Protein AF-A0A0N1L0W7-F1 (afdb_monomer)

pLDDT: mean 79.3, std 17.15, range [45.62, 94.94]

Secondary structure (DSSP, 8-state):
---------------------PPPP---HHHHHHHHHHHHHTT----HHHHTT-HHHHHHHHHHHHHSS-HHHHHHHHHHHHHHHHHHS------

Mean predicted aligned error: 11.99 Å

Solvent-accessible surface area (backbone atoms only — not comparable to full-atom values): 6001 Å² total; per-residue (Å²): 140,83,86,84,83,84,84,73,90,69,80,77,78,76,70,79,78,75,75,74,79,64,72,70,51,89,65,64,63,69,58,52,55,50,43,42,53,48,36,44,75,76,71,39,88,67,61,65,77,53,41,34,57,34,65,68,58,30,51,51,54,38,51,56,34,53,71,44,90,47,65,69,40,25,57,45,30,52,56,50,47,56,50,45,53,60,61,71,48,74,74,79,79,85,125

Sequence (95 aa):
MPQPEARADRPAEAHPVTAVLAPVLALPIIEMARFRRLMNYEGWEVDLPRMCVDTAYAYQCLATAHTSSDERLRSTALRLFEAYDRNASPSPLLH

Nearest PDB structures (foldseek):
  5nr4-assembly2_B  TM=7.018E-01  e=1.072E+00  Homo sapiens
  2qna-assembly1_A  TM=5.398E-01  e=4.966E+00  Homo sapiens
  2fi1-assembly1_A  TM=4.820E-01  e=4.132E+00  Streptococcus pneumoniae TIGR4
  7wb4-assembly1_e  TM=2.496E-01  e=4.393E+00  Xenopus laevis

Radius of gyration: 22.83 Å; Cα contacts (8 Å, |Δi|>4): 65; chains: 1; bounding box: 74×40×41 Å

Structure (mmCIF, N/CA/C/O backbone):
data_AF-A0A0N1L0W7-F1
#
_entry.id   AF-A0A0N1L0W7-F1
#
loop_
_atom_site.group_PDB
_atom_site.id
_atom_site.type_symbol
_atom_site.label_atom_id
_atom_site.label_alt_id
_atom_site.label_comp_id
_atom_site.label_asym_id
_atom_site.label_entity_id
_atom_site.label_seq_id
_atom_site.pdbx_PDB_ins_code
_atom_site.Cartn_x
_atom_site.Cartn_y
_atom_site.Cartn_z
_atom_site.occupancy
_atom_site.B_iso_or_equiv
_atom_site.auth_seq_id
_atom_site.auth_comp_id
_atom_site.auth_asym_id
_atom_site.auth_atom_id
_atom_site.pdbx_PDB_model_num
ATOM 1 N N . MET A 1 1 ? 64.387 -28.959 11.458 1.00 52.84 1 MET A N 1
ATOM 2 C CA . MET A 1 1 ? 63.567 -28.609 10.280 1.00 52.84 1 MET A CA 1
ATOM 3 C C . MET A 1 1 ? 62.847 -29.862 9.811 1.00 52.84 1 MET A C 1
ATOM 5 O O . MET A 1 1 ? 63.524 -30.797 9.405 1.00 52.84 1 MET A O 1
ATOM 9 N N . PRO A 1 2 ? 61.517 -29.913 9.957 1.00 48.94 2 PRO A N 1
ATOM 10 C CA . PRO A 1 2 ? 60.684 -30.470 8.894 1.00 48.94 2 PRO A CA 1
ATOM 11 C C . PRO A 1 2 ? 59.500 -29.542 8.570 1.00 48.94 2 PRO A C 1
ATOM 13 O O . PRO A 1 2 ? 58.841 -29.019 9.468 1.00 48.94 2 PRO A O 1
ATOM 16 N N . GLN A 1 3 ? 59.248 -29.334 7.278 1.00 58.72 3 GLN A N 1
ATOM 17 C CA . GLN A 1 3 ? 57.969 -28.836 6.768 1.00 58.72 3 GLN A CA 1
ATOM 18 C C . GLN A 1 3 ? 56.975 -30.004 6.701 1.00 58.72 3 GLN A C 1
ATOM 20 O O . GLN A 1 3 ? 57.384 -31.119 6.375 1.00 58.72 3 GLN A O 1
ATOM 25 N N . PRO A 1 4 ? 55.678 -29.749 6.919 1.00 55.72 4 PRO A N 1
ATOM 26 C CA . PRO A 1 4 ? 54.634 -30.480 6.232 1.00 55.72 4 PRO A CA 1
ATOM 27 C C . PRO A 1 4 ? 53.826 -29.528 5.349 1.00 55.72 4 PRO A C 1
ATOM 29 O O . PRO A 1 4 ? 53.401 -28.442 5.745 1.00 55.72 4 PRO A O 1
ATOM 32 N N . GLU A 1 5 ? 53.683 -29.980 4.118 1.00 57.25 5 GLU A N 1
ATOM 33 C CA . GLU A 1 5 ? 53.014 -29.359 2.995 1.00 57.25 5 GLU A CA 1
ATOM 34 C C . GLU A 1 5 ? 51.483 -29.395 3.141 1.00 57.25 5 GLU A C 1
ATOM 36 O O . GLU A 1 5 ? 50.924 -30.055 4.014 1.00 57.25 5 GLU A O 1
ATOM 41 N N . ALA A 1 6 ? 50.825 -28.732 2.189 1.00 55.28 6 ALA A N 1
ATOM 42 C CA . ALA A 1 6 ? 49.419 -28.892 1.832 1.00 55.28 6 ALA A CA 1
ATOM 43 C C . ALA A 1 6 ? 48.389 -28.318 2.817 1.00 55.28 6 ALA A C 1
ATOM 45 O O . ALA A 1 6 ? 47.703 -29.027 3.553 1.00 55.28 6 ALA A O 1
ATOM 46 N N . ARG A 1 7 ? 48.137 -27.011 2.685 1.00 45.91 7 ARG A N 1
ATOM 47 C CA . ARG A 1 7 ? 46.803 -26.477 2.963 1.00 45.91 7 ARG A CA 1
ATOM 48 C C . ARG A 1 7 ? 46.187 -25.973 1.667 1.00 45.91 7 ARG A C 1
ATOM 50 O O . ARG A 1 7 ? 46.423 -24.849 1.250 1.00 45.91 7 ARG A O 1
ATOM 57 N N . ALA A 1 8 ? 45.476 -26.914 1.052 1.00 53.62 8 ALA A N 1
ATOM 58 C CA . ALA A 1 8 ? 44.478 -26.786 0.004 1.00 53.62 8 ALA A CA 1
ATOM 59 C C . ALA A 1 8 ? 44.151 -25.349 -0.423 1.00 53.62 8 ALA A C 1
ATOM 61 O O . ALA A 1 8 ? 43.477 -24.599 0.287 1.00 53.62 8 ALA A O 1
ATOM 62 N N . ASP A 1 9 ? 44.597 -25.051 -1.637 1.00 49.91 9 ASP A N 1
ATOM 63 C CA . ASP A 1 9 ? 43.820 -24.397 -2.682 1.00 49.91 9 ASP A CA 1
ATOM 64 C C . ASP A 1 9 ? 42.305 -24.552 -2.432 1.00 49.91 9 ASP A C 1
ATOM 66 O O . ASP A 1 9 ? 41.717 -25.621 -2.604 1.00 49.91 9 ASP A O 1
ATOM 70 N N . ARG A 1 10 ? 41.674 -23.494 -1.923 1.00 58.53 10 ARG A N 1
ATOM 71 C CA . ARG A 1 10 ? 40.233 -23.299 -2.049 1.00 58.53 10 ARG A CA 1
ATOM 72 C C . ARG A 1 10 ? 40.073 -22.074 -2.933 1.00 58.53 10 ARG A C 1
ATOM 74 O O . ARG A 1 10 ? 40.232 -20.965 -2.417 1.00 58.53 10 ARG A O 1
ATOM 81 N N . PRO A 1 11 ? 39.779 -22.226 -4.233 1.00 50.00 11 PRO A N 1
ATOM 82 C CA . PRO A 1 11 ? 39.241 -21.107 -4.969 1.00 50.00 11 PRO A CA 1
ATOM 83 C C . PRO A 1 11 ? 37.926 -20.766 -4.275 1.00 50.00 11 PRO A C 1
ATOM 85 O O . PRO A 1 11 ? 37.043 -21.610 -4.126 1.00 50.00 11 PRO A O 1
ATOM 88 N N . ALA A 1 12 ? 37.845 -19.545 -3.751 1.00 53.38 12 ALA A N 1
ATOM 89 C CA . ALA A 1 12 ? 36.578 -18.956 -3.379 1.00 53.38 12 ALA A CA 1
ATOM 90 C C . ALA A 1 12 ? 35.710 -19.027 -4.636 1.00 53.38 12 ALA A C 1
ATOM 92 O O . ALA A 1 12 ? 35.963 -18.300 -5.598 1.00 53.38 12 ALA A O 1
ATOM 93 N N . GLU A 1 13 ? 34.765 -19.968 -4.667 1.00 45.62 13 GLU A N 1
ATOM 94 C CA . GLU A 1 13 ? 33.717 -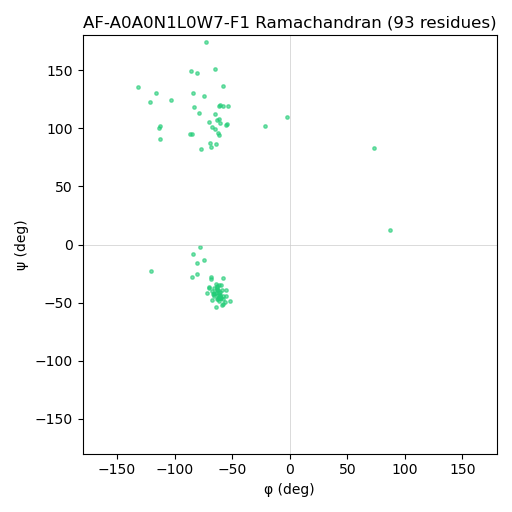19.986 -5.671 1.00 45.62 13 GLU A CA 1
ATOM 95 C C . GLU A 1 13 ? 33.048 -18.613 -5.579 1.00 45.62 13 GLU A C 1
ATOM 97 O O . GLU A 1 13 ? 32.328 -18.287 -4.637 1.00 45.62 13 GLU A O 1
ATOM 102 N N . ALA A 1 14 ? 33.378 -17.744 -6.528 1.00 54.56 14 ALA A N 1
ATOM 103 C CA . ALA A 1 14 ? 32.625 -16.544 -6.793 1.00 54.56 14 ALA A CA 1
ATOM 104 C C . ALA A 1 14 ? 31.310 -17.037 -7.387 1.00 54.56 14 ALA A C 1
ATOM 106 O O . ALA A 1 14 ? 31.203 -17.240 -8.596 1.00 54.56 14 ALA A O 1
ATOM 107 N N . HIS A 1 15 ? 30.340 -17.329 -6.521 1.00 54.56 15 HIS A N 1
ATOM 108 C CA . HIS A 1 15 ? 28.999 -17.671 -6.963 1.00 54.56 15 HIS A CA 1
ATOM 109 C C . HIS A 1 15 ? 28.547 -16.463 -7.787 1.00 54.56 15 HIS A C 1
ATOM 111 O O . HIS A 1 15 ? 28.528 -15.352 -7.240 1.00 54.56 15 HIS A O 1
ATOM 117 N N . PRO A 1 16 ? 28.231 -16.609 -9.085 1.00 54.75 16 PRO A N 1
ATOM 118 C CA . PRO A 1 16 ? 27.568 -15.534 -9.784 1.00 54.75 16 PRO A CA 1
ATOM 119 C C . PRO A 1 16 ? 26.248 -15.349 -9.045 1.00 54.75 16 PRO A C 1
ATOM 121 O O . PRO A 1 16 ? 25.372 -16.212 -9.084 1.00 54.75 16 PRO A O 1
ATOM 124 N N . VAL A 1 17 ? 26.134 -14.256 -8.294 1.00 57.47 17 VAL A N 1
ATOM 125 C CA . VAL A 1 17 ? 24.861 -13.829 -7.729 1.00 57.47 17 VAL A CA 1
ATOM 126 C C . VAL A 1 17 ? 24.056 -13.398 -8.944 1.00 57.47 17 VAL A C 1
ATOM 128 O O . VAL A 1 17 ? 24.107 -12.245 -9.365 1.00 57.47 17 VAL A O 1
ATOM 131 N N . THR A 1 18 ? 23.419 -14.359 -9.614 1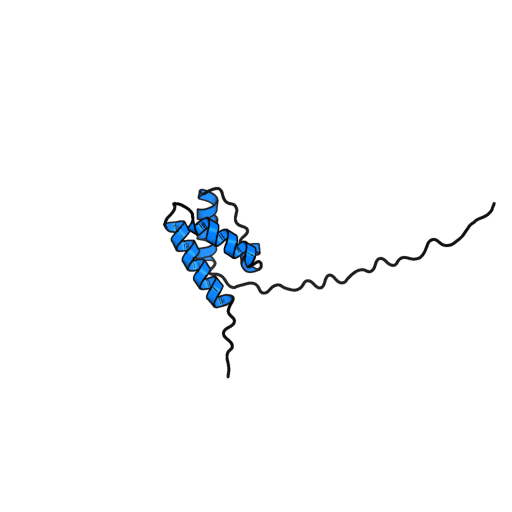.00 54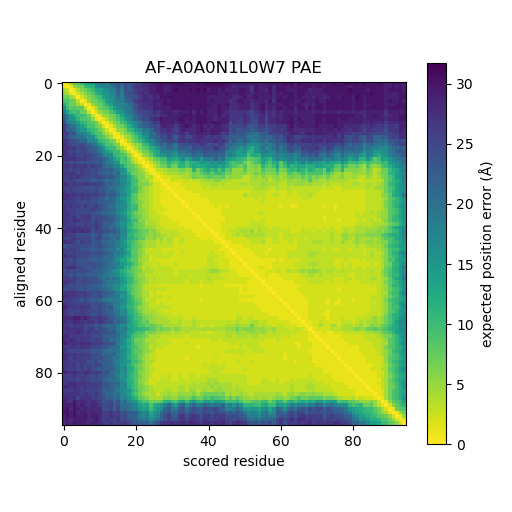.00 18 THR A N 1
ATOM 132 C CA . THR A 1 18 ? 22.446 -14.086 -10.659 1.00 54.00 18 THR A CA 1
ATOM 133 C C . THR A 1 18 ? 21.343 -13.322 -9.954 1.00 54.00 18 THR A C 1
ATOM 135 O O . THR A 1 18 ? 20.498 -13.909 -9.283 1.00 54.00 18 THR A O 1
ATOM 138 N N . ALA A 1 19 ? 21.426 -11.994 -10.008 1.00 57.62 19 ALA A N 1
ATOM 139 C CA . ALA A 1 19 ? 20.398 -11.113 -9.504 1.00 57.62 19 ALA A CA 1
ATOM 140 C C . ALA A 1 19 ? 19.149 -11.410 -10.331 1.00 57.62 19 ALA A C 1
ATOM 142 O O . ALA A 1 19 ? 19.003 -10.945 -11.461 1.00 57.62 19 ALA A O 1
ATOM 143 N N . VAL A 1 20 ? 18.289 -12.274 -9.795 1.00 56.72 20 VAL A N 1
ATOM 144 C CA . VAL A 1 20 ? 16.966 -12.510 -10.351 1.00 56.72 20 VAL A CA 1
ATOM 145 C C . VAL A 1 20 ? 16.242 -11.178 -10.221 1.00 56.72 20 VAL A C 1
ATOM 147 O O . VAL A 1 20 ? 15.933 -10.737 -9.115 1.00 56.72 20 VAL A O 1
ATOM 150 N N . LEU A 1 21 ? 16.050 -10.498 -11.350 1.00 57.00 21 LEU A N 1
ATOM 151 C CA . LEU A 1 21 ? 15.250 -9.284 -11.418 1.00 57.00 21 LEU A CA 1
ATOM 152 C C . LEU A 1 21 ? 13.814 -9.687 -11.084 1.00 57.00 21 LEU A C 1
ATOM 154 O O . LEU A 1 21 ? 13.111 -10.254 -11.921 1.00 57.00 21 LEU A O 1
ATOM 158 N N . ALA A 1 22 ? 13.408 -9.459 -9.835 1.00 59.44 22 ALA A N 1
ATOM 159 C CA . ALA A 1 22 ? 12.028 -9.655 -9.426 1.00 59.44 22 ALA A CA 1
ATOM 160 C C . ALA A 1 22 ? 11.128 -8.763 -10.300 1.00 59.44 22 ALA A C 1
ATOM 162 O O . ALA A 1 22 ? 11.481 -7.603 -10.547 1.00 59.44 22 ALA A O 1
ATOM 163 N N . PRO A 1 23 ? 9.990 -9.276 -10.791 1.00 64.19 23 PRO A N 1
ATOM 164 C CA . PRO A 1 23 ? 9.058 -8.466 -11.555 1.00 64.19 23 PRO A CA 1
ATOM 165 C C . PRO A 1 23 ? 8.572 -7.306 -10.681 1.00 64.19 23 PRO A C 1
ATOM 167 O O . PRO A 1 23 ? 8.000 -7.513 -9.613 1.00 64.19 23 PRO A O 1
ATOM 170 N N . VAL A 1 24 ? 8.833 -6.078 -11.130 1.00 72.88 24 VAL A N 1
ATOM 171 C CA . VAL A 1 24 ? 8.367 -4.861 -10.458 1.00 72.88 24 VAL A CA 1
ATOM 172 C C . VAL A 1 24 ? 6.934 -4.601 -10.903 1.00 72.88 24 VAL A C 1
ATOM 174 O O . VAL A 1 24 ? 6.679 -4.375 -12.088 1.00 72.88 24 VAL A O 1
ATOM 177 N N . LEU A 1 25 ? 5.993 -4.605 -9.962 1.00 79.19 25 LEU A N 1
ATOM 178 C CA . LEU A 1 25 ? 4.601 -4.283 -10.256 1.00 79.19 25 LEU A CA 1
ATOM 179 C C . LEU A 1 25 ? 4.432 -2.777 -10.477 1.00 79.19 25 LEU A C 1
ATOM 181 O O . LEU A 1 25 ? 4.820 -1.952 -9.648 1.00 79.19 25 LEU A O 1
ATOM 185 N N . ALA A 1 26 ? 3.822 -2.418 -11.606 1.00 77.44 26 ALA A N 1
ATOM 186 C CA . ALA A 1 26 ? 3.587 -1.032 -11.993 1.00 77.44 26 ALA A CA 1
ATOM 187 C C . ALA A 1 26 ? 2.404 -0.426 -11.218 1.00 77.44 26 ALA A C 1
ATOM 189 O O . ALA A 1 26 ? 1.274 -0.378 -11.702 1.00 77.44 26 ALA A O 1
ATOM 190 N N . LEU A 1 27 ? 2.650 0.037 -9.995 1.00 82.50 27 LEU A N 1
ATOM 191 C CA . LEU A 1 27 ? 1.632 0.676 -9.162 1.00 82.50 27 LEU A CA 1
ATOM 192 C C . LEU A 1 27 ? 1.501 2.187 -9.448 1.00 82.50 27 LEU A C 1
ATOM 194 O O . LEU A 1 27 ? 2.481 2.850 -9.798 1.00 82.50 27 LEU A O 1
ATOM 198 N N . PRO A 1 28 ? 0.298 2.772 -9.286 1.00 85.75 28 PRO A N 1
ATOM 199 C CA . PRO A 1 28 ? 0.075 4.198 -9.509 1.00 85.75 28 PRO A CA 1
ATOM 200 C C . PRO A 1 28 ? 0.852 5.060 -8.499 1.00 85.75 28 PRO A C 1
ATOM 202 O O . PRO A 1 28 ? 0.522 5.119 -7.314 1.00 85.75 28 PRO A O 1
ATOM 205 N N . ILE A 1 29 ? 1.850 5.799 -8.997 1.00 87.12 29 ILE A N 1
ATOM 206 C CA . ILE A 1 29 ? 2.811 6.584 -8.196 1.00 87.12 29 ILE A CA 1
ATOM 20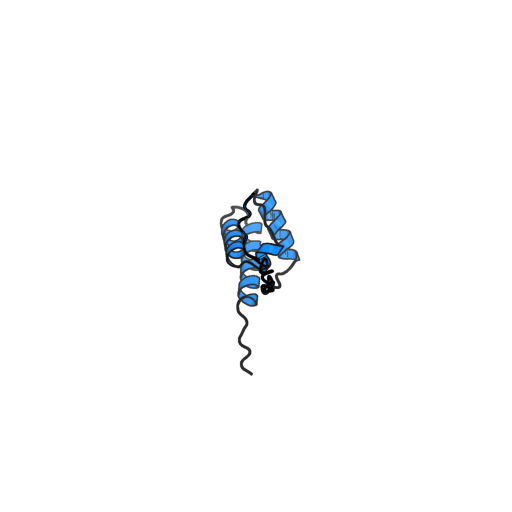7 C C . ILE A 1 29 ? 2.121 7.581 -7.251 1.00 87.12 29 ILE A C 1
ATOM 209 O O . ILE A 1 29 ? 2.546 7.752 -6.109 1.00 87.12 29 ILE A O 1
ATOM 213 N N . ILE A 1 30 ? 1.043 8.233 -7.700 1.00 89.44 30 ILE A N 1
ATOM 214 C CA . ILE A 1 30 ? 0.318 9.223 -6.888 1.00 89.44 30 ILE A CA 1
ATOM 215 C C . ILE A 1 30 ? -0.352 8.572 -5.671 1.00 89.44 30 ILE A C 1
ATOM 217 O O . ILE A 1 30 ? -0.263 9.106 -4.563 1.00 89.44 30 ILE A O 1
ATOM 221 N N . GLU A 1 31 ? -0.980 7.409 -5.852 1.00 89.62 31 GLU A N 1
ATOM 222 C CA . GLU A 1 31 ? -1.614 6.674 -4.752 1.00 89.62 31 GLU A CA 1
ATOM 223 C C . GLU A 1 31 ? -0.551 6.084 -3.815 1.00 89.62 31 GLU A C 1
ATOM 225 O O . GLU A 1 31 ? -0.708 6.165 -2.601 1.00 89.62 31 GLU A O 1
ATOM 230 N N . MET A 1 32 ? 0.589 5.615 -4.340 1.00 92.31 32 MET A N 1
ATOM 231 C CA . MET A 1 32 ? 1.726 5.175 -3.517 1.00 92.31 32 MET A CA 1
ATOM 232 C C . MET A 1 32 ? 2.300 6.301 -2.646 1.00 92.31 32 MET A C 1
ATOM 234 O O . MET A 1 32 ? 2.546 6.112 -1.454 1.00 92.31 32 MET A O 1
ATOM 238 N N . ALA A 1 33 ? 2.501 7.493 -3.215 1.00 92.31 33 ALA A N 1
ATOM 239 C CA . ALA A 1 33 ? 3.008 8.645 -2.474 1.00 92.31 33 ALA A CA 1
ATOM 240 C C . ALA A 1 33 ? 2.023 9.088 -1.379 1.00 92.31 33 ALA A C 1
ATOM 242 O O . ALA A 1 33 ? 2.431 9.380 -0.250 1.00 92.31 33 ALA A O 1
ATOM 243 N N . ARG A 1 34 ? 0.719 9.095 -1.692 1.00 93.12 34 ARG A N 1
ATOM 244 C CA . ARG A 1 34 ? -0.346 9.375 -0.721 1.00 93.12 34 ARG A CA 1
ATOM 245 C C . ARG A 1 34 ? -0.372 8.328 0.391 1.00 93.12 34 ARG A C 1
ATOM 247 O O . AR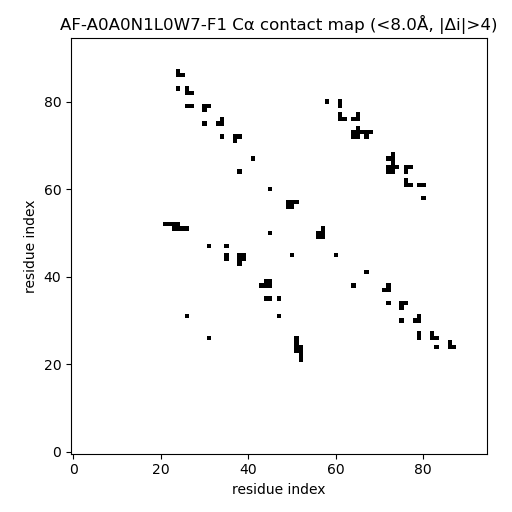G A 1 34 ? -0.415 8.705 1.559 1.00 93.12 34 ARG A O 1
ATOM 254 N N . PHE A 1 35 ? -0.302 7.050 0.037 1.00 94.00 35 PHE A N 1
ATOM 255 C CA . PHE A 1 35 ? -0.287 5.937 0.979 1.00 94.00 35 PHE A CA 1
ATOM 256 C C . PHE A 1 35 ? 0.879 6.038 1.955 1.00 94.00 35 PHE A C 1
ATOM 258 O O . PHE A 1 35 ? 0.658 6.041 3.163 1.00 94.00 35 PHE A O 1
ATOM 265 N N . ARG A 1 36 ? 2.107 6.232 1.448 1.00 94.81 36 ARG A N 1
ATOM 266 C CA . ARG A 1 36 ? 3.292 6.409 2.299 1.00 94.81 36 ARG A CA 1
ATOM 267 C C . ARG A 1 36 ? 3.095 7.554 3.281 1.00 94.81 36 ARG A C 1
ATOM 269 O O . ARG A 1 36 ? 3.414 7.411 4.455 1.00 94.81 36 ARG A O 1
ATOM 276 N N . ARG A 1 37 ? 2.565 8.686 2.813 1.00 94.94 37 ARG A N 1
ATOM 277 C CA . ARG A 1 37 ? 2.328 9.855 3.663 1.00 94.94 37 ARG A CA 1
ATOM 278 C C . ARG A 1 37 ? 1.318 9.559 4.776 1.00 94.94 37 ARG A C 1
ATOM 280 O O . ARG A 1 37 ? 1.573 9.928 5.913 1.00 94.94 37 ARG A O 1
ATOM 287 N N . LEU A 1 38 ? 0.202 8.909 4.454 1.00 94.12 38 LEU A N 1
ATOM 288 C CA . LEU A 1 38 ? -0.838 8.556 5.426 1.00 94.12 38 LEU A CA 1
ATOM 289 C C . LEU A 1 38 ? -0.348 7.513 6.440 1.00 94.12 38 LEU A C 1
ATOM 291 O O . LEU A 1 38 ? -0.548 7.692 7.633 1.00 94.12 38 LEU A O 1
ATOM 295 N N . MET A 1 39 ? 0.383 6.495 5.988 1.00 94.81 39 MET A N 1
ATOM 296 C CA . MET A 1 39 ? 1.017 5.514 6.876 1.00 94.81 39 MET A CA 1
ATOM 297 C C . MET A 1 39 ? 2.024 6.170 7.826 1.00 94.81 39 MET A C 1
ATOM 299 O O . MET A 1 39 ? 2.014 5.878 9.016 1.00 94.81 39 MET A O 1
ATOM 303 N N . ASN A 1 40 ? 2.825 7.123 7.336 1.00 94.81 40 ASN A N 1
ATOM 304 C CA . ASN A 1 40 ? 3.744 7.883 8.188 1.00 94.81 40 ASN A CA 1
ATOM 305 C C . ASN A 1 40 ? 3.005 8.721 9.242 1.00 94.81 40 ASN A C 1
ATOM 307 O O . ASN A 1 40 ? 3.496 8.842 10.360 1.00 94.81 40 ASN A O 1
ATOM 311 N N . TYR A 1 41 ? 1.833 9.284 8.919 1.00 93.00 41 TYR A N 1
ATOM 312 C CA . TYR A 1 41 ? 1.010 9.989 9.911 1.00 93.00 41 TYR A CA 1
ATOM 313 C C . TYR A 1 41 ? 0.498 9.058 11.017 1.00 93.00 41 TYR A C 1
ATOM 315 O O . TYR A 1 41 ? 0.432 9.478 12.167 1.00 93.00 41 TYR A O 1
ATOM 323 N N . GLU A 1 42 ? 0.209 7.800 10.688 1.00 90.69 42 GLU A N 1
ATOM 324 C CA . GLU A 1 42 ? -0.147 6.747 11.651 1.00 90.69 42 GLU A CA 1
ATOM 325 C C . GLU A 1 42 ? 1.078 6.161 12.387 1.00 90.69 42 GLU A C 1
ATOM 327 O O . GLU A 1 42 ? 0.927 5.293 13.243 1.00 90.69 42 GLU A O 1
ATOM 332 N N . GLY A 1 43 ? 2.296 6.618 12.067 1.00 93.69 43 GLY A N 1
ATOM 333 C CA . GLY A 1 43 ? 3.544 6.159 12.686 1.00 93.69 43 GLY A CA 1
ATOM 334 C C . GLY A 1 43 ? 4.178 4.926 12.034 1.00 93.69 43 GLY A C 1
ATOM 335 O O . GLY A 1 43 ? 5.101 4.346 12.602 1.00 93.69 43 GLY A O 1
ATOM 336 N N . TRP A 1 44 ? 3.718 4.527 10.847 1.00 92.88 44 TRP A N 1
ATOM 337 C CA . TRP A 1 44 ? 4.247 3.386 10.100 1.00 92.88 44 TRP A CA 1
ATOM 338 C C . TRP A 1 44 ? 5.145 3.834 8.947 1.00 92.88 44 TRP A C 1
ATOM 340 O O . TRP A 1 44 ? 4.727 4.567 8.045 1.00 92.88 44 TRP A O 1
ATOM 350 N N . GLU A 1 45 ? 6.377 3.333 8.930 1.00 92.94 45 GLU A N 1
ATOM 351 C CA . GLU A 1 45 ? 7.286 3.526 7.804 1.00 92.94 45 GLU A CA 1
ATOM 352 C C . GLU A 1 45 ? 7.020 2.477 6.713 1.00 92.94 45 GLU A C 1
ATOM 354 O O . GLU A 1 45 ? 6.928 1.279 6.989 1.00 92.94 45 GLU A O 1
ATOM 359 N N . VAL A 1 46 ? 6.885 2.930 5.462 1.00 93.06 46 VAL A N 1
ATOM 360 C CA . VAL A 1 46 ? 6.618 2.064 4.304 1.00 93.06 46 VAL A CA 1
ATOM 361 C C . VAL A 1 46 ? 7.720 2.220 3.267 1.00 93.06 46 VAL A C 1
ATOM 363 O O . VAL A 1 46 ? 7.936 3.312 2.728 1.00 93.06 46 VAL A O 1
ATOM 366 N N . ASP A 1 47 ? 8.348 1.097 2.934 1.00 93.81 47 ASP A N 1
ATOM 367 C CA . ASP A 1 47 ? 9.317 0.968 1.853 1.00 93.81 47 ASP A CA 1
ATOM 368 C C . ASP A 1 47 ? 8.582 0.728 0.525 1.00 93.81 47 ASP A C 1
ATOM 370 O O . ASP A 1 47 ? 8.197 -0.389 0.177 1.00 93.81 47 ASP A O 1
ATOM 374 N N . LEU A 1 48 ? 8.348 1.816 -0.214 1.00 90.44 48 LEU A N 1
ATOM 375 C CA . LEU A 1 48 ? 7.659 1.775 -1.505 1.00 90.44 48 LEU A CA 1
ATOM 376 C C . LEU A 1 48 ? 8.375 0.894 -2.549 1.00 90.44 48 LEU A C 1
ATOM 378 O O . LEU A 1 48 ? 7.682 0.098 -3.183 1.00 90.44 48 LEU A O 1
ATOM 382 N N . PRO A 1 49 ? 9.710 0.988 -2.741 1.00 89.88 49 PRO A N 1
ATOM 383 C CA . PRO A 1 49 ? 10.445 0.050 -3.588 1.00 89.88 49 PRO A CA 1
ATOM 384 C C . PRO A 1 49 ? 10.190 -1.417 -3.241 1.00 89.88 49 PRO A C 1
ATOM 386 O O . PRO A 1 49 ? 9.874 -2.204 -4.135 1.00 89.88 49 PRO A O 1
ATOM 389 N N . ARG A 1 50 ? 10.271 -1.784 -1.954 1.00 89.62 50 ARG A N 1
ATOM 390 C CA . ARG A 1 50 ? 10.026 -3.163 -1.510 1.00 89.62 50 ARG A CA 1
ATOM 391 C C . ARG A 1 50 ? 8.591 -3.604 -1.789 1.00 89.62 50 ARG A C 1
ATOM 393 O O . ARG A 1 50 ? 8.376 -4.724 -2.240 1.00 89.62 50 ARG A O 1
ATOM 400 N N . MET A 1 51 ? 7.622 -2.712 -1.597 1.00 90.00 51 MET A N 1
ATOM 401 C CA . MET A 1 51 ? 6.204 -2.976 -1.864 1.00 90.00 51 MET A CA 1
ATOM 402 C C . MET A 1 51 ? 5.924 -3.378 -3.322 1.00 90.00 51 MET A C 1
ATOM 404 O O . MET A 1 51 ? 4.983 -4.121 -3.585 1.00 90.00 51 MET A O 1
ATOM 408 N N . CYS A 1 52 ? 6.739 -2.920 -4.276 1.00 88.25 52 CYS A N 1
ATOM 409 C CA . CYS A 1 52 ? 6.566 -3.259 -5.690 1.00 88.25 52 CYS A CA 1
ATOM 410 C C . CYS A 1 52 ? 7.118 -4.638 -6.084 1.00 88.25 52 CYS A C 1
ATOM 412 O O . CYS A 1 52 ? 6.782 -5.112 -7.168 1.00 88.25 52 CYS A O 1
ATOM 414 N N . VAL A 1 53 ? 7.969 -5.255 -5.258 1.00 87.44 53 VAL A N 1
ATOM 415 C CA . VAL A 1 53 ? 8.668 -6.518 -5.581 1.00 87.44 53 VAL A CA 1
ATOM 416 C C . VAL A 1 53 ? 8.362 -7.655 -4.604 1.00 87.44 53 VAL A C 1
ATOM 418 O O . VAL A 1 53 ? 8.510 -8.821 -4.956 1.00 87.44 53 VAL A O 1
ATOM 421 N N . ASP A 1 54 ? 7.932 -7.330 -3.384 1.00 89.00 54 ASP A N 1
ATOM 422 C CA . ASP A 1 54 ? 7.626 -8.275 -2.311 1.00 89.00 54 ASP A CA 1
ATOM 423 C C . ASP A 1 54 ? 6.115 -8.256 -2.036 1.00 89.00 54 ASP A C 1
ATOM 425 O O . ASP A 1 54 ? 5.581 -7.344 -1.399 1.00 89.00 54 ASP A O 1
ATOM 429 N N . THR A 1 55 ? 5.421 -9.274 -2.548 1.00 88.31 55 THR A N 1
ATOM 430 C CA . THR A 1 55 ? 3.966 -9.445 -2.408 1.00 88.31 55 THR A CA 1
ATOM 431 C C . THR A 1 55 ? 3.535 -9.615 -0.961 1.00 88.31 55 THR A C 1
ATOM 433 O O . THR A 1 55 ? 2.524 -9.043 -0.554 1.00 88.31 55 THR A O 1
ATOM 436 N N . ALA A 1 56 ? 4.307 -10.344 -0.155 1.00 90.38 56 ALA A N 1
ATOM 437 C CA . ALA A 1 56 ? 3.998 -10.539 1.254 1.00 90.38 56 ALA A CA 1
ATOM 438 C C . ALA A 1 56 ? 4.100 -9.216 2.024 1.00 90.38 56 ALA A C 1
ATOM 440 O O . ALA A 1 56 ? 3.191 -8.873 2.783 1.00 90.38 56 ALA A O 1
ATOM 441 N N . TYR A 1 57 ? 5.159 -8.440 1.773 1.00 91.75 57 TYR A N 1
ATOM 442 C CA . TYR A 1 57 ? 5.318 -7.108 2.353 1.00 91.75 57 TYR A CA 1
ATOM 443 C C . TYR A 1 57 ? 4.196 -6.159 1.911 1.00 91.75 57 TYR A C 1
ATOM 445 O O . TYR A 1 57 ? 3.614 -5.466 2.746 1.00 91.75 57 TYR A O 1
ATOM 453 N N . ALA A 1 58 ? 3.832 -6.171 0.625 1.00 92.00 58 ALA A N 1
ATOM 454 C CA . ALA A 1 58 ? 2.734 -5.360 0.108 1.00 92.00 58 ALA A CA 1
ATOM 455 C C . ALA A 1 58 ? 1.405 -5.675 0.805 1.00 92.00 58 ALA A C 1
ATOM 457 O O . ALA A 1 58 ? 0.766 -4.767 1.339 1.00 92.00 58 ALA A O 1
ATOM 458 N N . TYR A 1 59 ? 1.009 -6.949 0.874 1.00 92.31 59 TYR A N 1
ATOM 459 C CA . TYR A 1 59 ? -0.233 -7.339 1.541 1.00 92.31 59 TYR A CA 1
ATOM 460 C C . TYR A 1 59 ? -0.225 -7.026 3.035 1.00 92.31 59 TYR A C 1
ATOM 462 O O . TYR A 1 59 ? -1.246 -6.582 3.556 1.00 92.31 59 TYR A O 1
ATOM 470 N N . GLN A 1 60 ? 0.914 -7.178 3.716 1.00 94.25 60 GLN A N 1
ATOM 471 C CA . GLN A 1 60 ? 1.039 -6.784 5.117 1.00 94.25 60 GLN A CA 1
ATOM 472 C C . GLN A 1 60 ? 0.794 -5.279 5.297 1.00 94.25 60 GLN A C 1
ATOM 474 O O . GLN A 1 60 ? -0.019 -4.892 6.134 1.00 94.25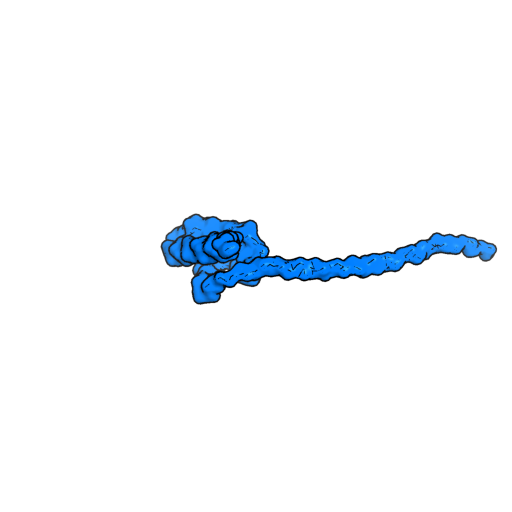 60 GLN A O 1
ATOM 479 N N . CYS A 1 61 ? 1.438 -4.426 4.493 1.00 94.25 61 CYS A N 1
ATOM 480 C CA . CYS A 1 61 ? 1.226 -2.979 4.551 1.00 94.25 61 CYS A CA 1
ATOM 481 C C . CYS A 1 61 ? -0.230 -2.593 4.256 1.00 94.25 61 CYS A C 1
ATOM 483 O O . CYS A 1 61 ? -0.796 -1.752 4.956 1.00 94.25 61 CYS A O 1
ATOM 485 N N . LEU A 1 62 ? -0.843 -3.209 3.241 1.00 93.75 62 LEU A N 1
ATOM 486 C CA . LEU A 1 62 ? -2.232 -2.951 2.857 1.00 93.75 62 LEU A CA 1
ATOM 487 C C . LEU A 1 62 ? -3.216 -3.393 3.947 1.00 93.75 62 LEU A C 1
ATOM 489 O O . LEU A 1 62 ? -4.148 -2.651 4.253 1.00 93.75 62 LEU A O 1
ATOM 493 N N . ALA A 1 63 ? -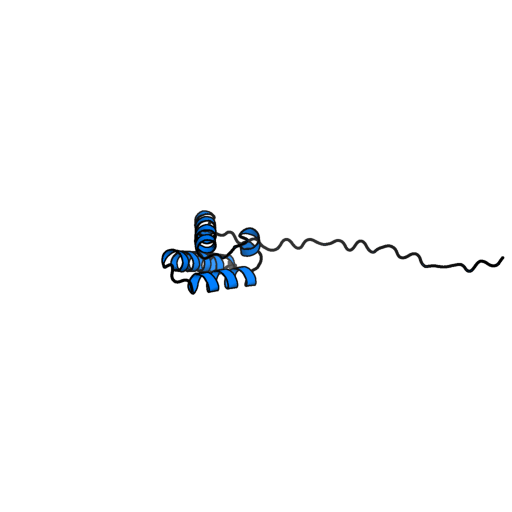2.986 -4.549 4.573 1.00 94.19 63 ALA A N 1
ATOM 494 C CA . ALA A 1 63 ? -3.789 -5.024 5.694 1.00 94.19 63 ALA A CA 1
ATOM 495 C C . ALA A 1 63 ? -3.678 -4.079 6.901 1.00 94.19 63 ALA A C 1
ATOM 497 O O . ALA A 1 63 ? -4.704 -3.664 7.436 1.00 94.19 63 ALA A O 1
ATOM 498 N N . THR A 1 64 ? -2.463 -3.658 7.274 1.00 94.62 64 THR A N 1
ATOM 499 C CA . THR A 1 64 ? -2.255 -2.676 8.354 1.00 94.62 64 THR A CA 1
ATOM 500 C C . THR A 1 64 ? -3.023 -1.385 8.076 1.00 94.62 64 THR A C 1
ATOM 502 O O . THR A 1 64 ? -3.802 -0.931 8.915 1.00 94.62 64 THR A O 1
ATOM 505 N N . ALA A 1 65 ? -2.884 -0.830 6.871 1.00 93.75 65 ALA A N 1
ATOM 506 C CA . ALA A 1 65 ? -3.593 0.378 6.465 1.00 93.75 65 ALA A CA 1
ATOM 507 C C . ALA A 1 65 ? -5.120 0.217 6.476 1.00 93.75 65 ALA A C 1
ATOM 509 O O . ALA A 1 65 ? -5.838 1.155 6.817 1.00 93.75 65 ALA A O 1
ATOM 510 N N . HIS A 1 66 ? -5.630 -0.968 6.135 1.00 91.94 66 HIS A N 1
ATOM 511 C CA . HIS A 1 66 ? -7.061 -1.258 6.164 1.00 91.94 66 HIS A CA 1
ATOM 512 C C . HIS A 1 66 ? -7.636 -1.296 7.591 1.00 91.94 66 HIS A C 1
ATOM 514 O O . HIS A 1 66 ? -8.809 -0.984 7.789 1.00 91.94 66 HIS A O 1
ATOM 520 N N . THR A 1 67 ? -6.814 -1.634 8.589 1.00 92.38 67 THR A N 1
ATOM 521 C CA . THR A 1 67 ? -7.213 -1.634 10.009 1.00 92.38 67 THR A CA 1
ATOM 522 C C . THR A 1 67 ? -7.104 -0.266 10.689 1.00 92.38 67 THR A C 1
ATOM 524 O O . THR A 1 67 ? -7.568 -0.110 11.818 1.00 92.38 67 THR A O 1
ATOM 527 N N . SER A 1 68 ? -6.514 0.729 10.022 1.00 91.38 68 SER A N 1
ATOM 528 C CA . SER A 1 68 ? -6.415 2.093 10.547 1.00 91.38 68 SER A CA 1
ATOM 529 C C . SER A 1 68 ? -7.792 2.750 10.695 1.00 91.38 68 SER A C 1
ATOM 531 O O . SER A 1 68 ? -8.728 2.480 9.940 1.00 91.38 68 SER A O 1
ATOM 533 N N . SER A 1 69 ? -7.908 3.669 11.655 1.00 90.50 69 SER A N 1
ATOM 534 C CA . SER A 1 69 ? -9.117 4.480 11.842 1.00 90.50 69 SER A CA 1
ATOM 535 C C . SER A 1 69 ? -9.272 5.587 10.786 1.00 90.50 69 SER A C 1
ATOM 537 O O . SER A 1 69 ? -10.357 6.153 10.647 1.00 90.50 69 SER A O 1
ATOM 539 N N . ASP A 1 70 ? -8.229 5.891 10.005 1.00 92.38 70 ASP A N 1
ATOM 540 C CA . ASP A 1 70 ? -8.278 6.907 8.953 1.00 92.38 70 ASP A CA 1
ATOM 541 C C . ASP A 1 70 ? -8.980 6.367 7.685 1.00 92.38 70 ASP A C 1
ATOM 543 O O . ASP A 1 70 ? -8.494 5.483 6.978 1.00 92.38 70 ASP A O 1
ATOM 547 N N . GLU A 1 71 ? -10.152 6.925 7.363 1.00 93.31 71 GLU A N 1
ATOM 548 C CA . GLU A 1 71 ? -10.936 6.584 6.161 1.00 93.31 71 GLU A CA 1
ATOM 549 C C . GLU A 1 71 ? -10.171 6.832 4.846 1.00 93.31 71 GLU A C 1
ATOM 551 O O . GLU A 1 71 ? -10.291 6.084 3.871 1.00 93.31 71 GLU A O 1
ATOM 556 N N . ARG A 1 72 ? -9.334 7.871 4.792 1.00 93.25 72 ARG A N 1
ATOM 557 C CA . ARG A 1 72 ? -8.525 8.183 3.606 1.00 93.25 72 ARG A CA 1
ATOM 558 C C . ARG A 1 72 ? -7.436 7.138 3.422 1.00 93.25 72 ARG A C 1
ATOM 560 O O . ARG A 1 72 ? -7.145 6.774 2.283 1.00 93.25 72 ARG A O 1
ATOM 567 N N . LEU A 1 73 ? -6.848 6.645 4.511 1.00 93.00 73 LEU A N 1
ATOM 568 C CA . LEU A 1 73 ? -5.853 5.578 4.453 1.00 93.00 73 LEU A CA 1
ATOM 569 C C . LEU A 1 73 ? -6.488 4.260 4.007 1.00 93.00 73 LEU A C 1
ATOM 571 O O . LEU A 1 73 ? -6.004 3.660 3.047 1.00 93.00 73 LEU A O 1
ATOM 575 N N . ARG A 1 74 ? -7.625 3.876 4.598 1.00 94.12 74 ARG A N 1
ATOM 576 C CA . ARG A 1 74 ? -8.369 2.666 4.205 1.00 94.12 74 ARG A CA 1
ATOM 577 C C . ARG A 1 74 ? -8.778 2.683 2.731 1.00 94.12 74 ARG A C 1
ATOM 579 O O . 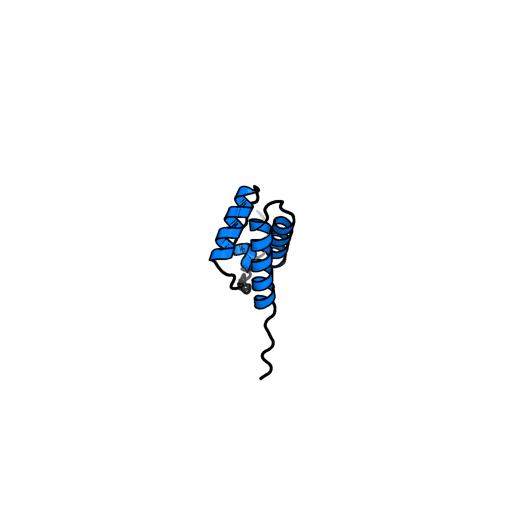ARG A 1 74 ? -8.527 1.721 2.007 1.00 94.12 74 ARG A O 1
ATOM 586 N N . SER A 1 75 ? -9.338 3.795 2.255 1.00 93.75 75 SER A N 1
ATOM 587 C CA . SER A 1 75 ? -9.736 3.950 0.845 1.00 93.75 75 SER A CA 1
ATOM 588 C C . SER A 1 75 ? -8.551 4.015 -0.128 1.00 93.75 75 SER A C 1
ATOM 590 O O . SER A 1 75 ? -8.675 3.613 -1.286 1.00 93.75 75 SER A O 1
ATOM 592 N N . THR A 1 76 ? -7.392 4.518 0.309 1.00 93.69 76 THR A N 1
ATOM 593 C CA . THR A 1 76 ? -6.151 4.485 -0.486 1.00 93.69 76 THR A CA 1
ATOM 594 C C . THR A 1 76 ? -5.590 3.062 -0.559 1.00 93.69 76 THR A C 1
ATOM 596 O O . THR A 1 76 ? -5.194 2.618 -1.634 1.00 93.69 76 THR A O 1
ATOM 599 N N . ALA A 1 77 ? -5.614 2.319 0.553 1.00 93.56 77 ALA A N 1
ATOM 600 C CA . ALA A 1 77 ? -5.176 0.925 0.607 1.00 93.56 77 ALA A CA 1
ATOM 601 C C . ALA A 1 77 ? -5.999 0.031 -0.333 1.00 93.56 77 ALA A C 1
ATOM 603 O O . ALA A 1 77 ? -5.426 -0.736 -1.099 1.00 93.56 77 ALA A O 1
ATOM 604 N N . LEU A 1 78 ? -7.328 0.185 -0.349 1.00 93.12 78 LEU A N 1
ATOM 605 C CA . LEU A 1 78 ? -8.200 -0.569 -1.259 1.00 93.12 78 LEU A CA 1
ATOM 606 C C . LEU A 1 78 ? -7.872 -0.308 -2.736 1.00 93.12 78 LEU A C 1
ATOM 608 O O . LEU A 1 78 ? -7.709 -1.249 -3.505 1.00 93.12 78 LEU A O 1
ATOM 612 N N . ARG A 1 79 ? -7.687 0.959 -3.126 1.00 92.12 79 ARG A N 1
ATOM 613 C CA . ARG A 1 79 ? -7.316 1.309 -4.509 1.00 92.12 79 ARG A CA 1
ATOM 614 C C . ARG A 1 79 ? -5.956 0.750 -4.918 1.00 92.12 79 ARG A C 1
ATOM 616 O O . ARG A 1 79 ? -5.785 0.320 -6.057 1.00 92.12 79 ARG A O 1
ATOM 623 N N . LEU A 1 80 ? -4.988 0.752 -4.001 1.00 90.69 80 LEU A N 1
ATOM 624 C CA . LEU A 1 80 ? -3.689 0.129 -4.247 1.00 90.69 80 LEU A CA 1
ATOM 625 C C . LEU A 1 80 ? -3.804 -1.388 -4.364 1.00 90.69 80 LEU A C 1
ATOM 627 O O . LEU A 1 80 ? -3.170 -1.947 -5.250 1.00 90.69 80 LEU A O 1
ATOM 631 N N . P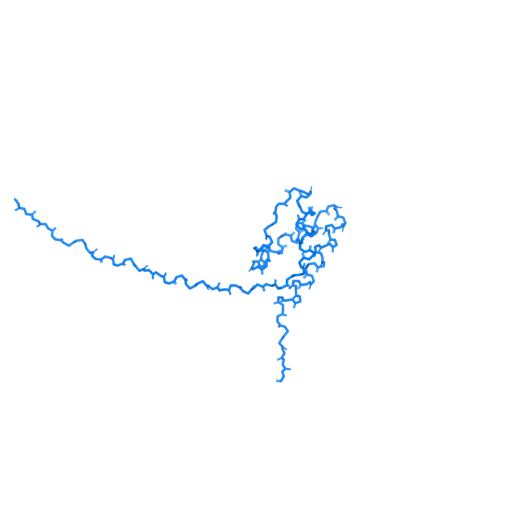HE A 1 81 ? -4.625 -2.035 -3.536 1.00 91.56 81 PHE A N 1
ATOM 632 C CA . PHE A 1 81 ? -4.878 -3.473 -3.616 1.00 91.56 81 PHE A CA 1
ATOM 633 C C . PHE A 1 81 ? -5.493 -3.873 -4.964 1.00 91.56 81 PHE A C 1
ATOM 635 O O . PHE A 1 81 ? -4.997 -4.792 -5.603 1.00 91.56 81 PHE A O 1
ATOM 642 N N . GLU A 1 82 ? -6.503 -3.149 -5.452 1.00 90.44 82 GLU A N 1
ATOM 643 C CA . GLU A 1 82 ? -7.108 -3.414 -6.768 1.00 90.44 82 GLU A CA 1
ATOM 644 C C . GLU A 1 82 ? -6.106 -3.259 -7.922 1.00 90.44 82 GLU A C 1
ATOM 646 O O . GLU A 1 82 ? -6.093 -4.058 -8.861 1.00 90.44 82 GLU A O 1
ATOM 651 N N . ALA A 1 83 ? -5.255 -2.228 -7.867 1.00 88.06 83 ALA A N 1
ATOM 652 C CA . ALA A 1 83 ? -4.186 -2.045 -8.846 1.00 88.06 83 ALA A CA 1
ATOM 653 C C . ALA A 1 83 ? -3.140 -3.165 -8.748 1.00 88.06 83 ALA A C 1
ATOM 655 O O . ALA A 1 83 ? -2.627 -3.625 -9.766 1.00 88.06 83 ALA A O 1
ATOM 656 N N . TYR A 1 84 ? -2.843 -3.607 -7.527 1.00 87.19 84 TYR A N 1
ATOM 657 C CA . TYR A 1 84 ? -1.915 -4.693 -7.256 1.00 87.19 84 TYR A CA 1
ATOM 658 C C . TYR A 1 84 ? -2.414 -6.014 -7.835 1.00 87.19 84 TYR A C 1
ATOM 660 O O . TYR A 1 84 ? -1.704 -6.623 -8.625 1.00 87.19 84 TYR A O 1
ATOM 668 N N . ASP A 1 85 ? -3.641 -6.417 -7.505 1.00 86.12 85 ASP A N 1
ATOM 669 C CA . ASP A 1 85 ? -4.267 -7.662 -7.961 1.00 86.12 85 ASP A CA 1
ATOM 670 C C . ASP A 1 85 ? -4.347 -7.737 -9.493 1.00 86.12 85 ASP A C 1
ATOM 672 O O . ASP A 1 85 ? -3.923 -8.722 -10.102 1.00 86.12 85 ASP A O 1
ATOM 676 N N . ARG A 1 86 ? -4.759 -6.633 -10.133 1.00 85.25 86 ARG A N 1
ATOM 677 C CA . ARG A 1 86 ? -4.802 -6.516 -11.598 1.00 85.25 86 ARG A CA 1
ATOM 678 C C . ARG A 1 86 ? -3.436 -6.720 -12.249 1.00 85.25 86 ARG A C 1
ATOM 680 O O . ARG A 1 86 ? -3.359 -7.303 -13.324 1.00 85.25 86 ARG A O 1
ATOM 687 N N . ASN A 1 87 ? -2.378 -6.204 -11.632 1.00 83.25 87 ASN A N 1
ATOM 688 C CA . ASN A 1 87 ? -1.025 -6.284 -12.177 1.00 83.25 87 ASN A CA 1
ATOM 689 C C . ASN A 1 87 ? -0.323 -7.602 -11.811 1.00 83.25 87 ASN A C 1
ATOM 691 O O . ASN A 1 87 ? 0.559 -8.045 -12.543 1.00 83.25 87 ASN A O 1
ATOM 695 N N . ALA A 1 88 ? -0.692 -8.205 -10.678 1.00 77.75 88 ALA A N 1
ATOM 696 C CA . ALA A 1 88 ? -0.150 -9.466 -10.183 1.00 77.75 88 ALA A CA 1
ATOM 697 C C . ALA A 1 88 ? -0.776 -10.684 -10.870 1.00 77.75 88 ALA A C 1
ATOM 699 O O . ALA A 1 88 ? -0.127 -11.723 -10.955 1.00 77.75 88 ALA A O 1
ATOM 700 N N . SER A 1 89 ? -2.002 -10.555 -11.385 1.00 70.44 89 SER A N 1
ATOM 701 C CA . SER A 1 89 ? -2.590 -11.509 -12.321 1.00 70.44 89 SER A CA 1
ATOM 702 C C . SER A 1 89 ? -2.179 -11.134 -13.746 1.00 70.44 89 SER A C 1
ATOM 704 O O . SER A 1 89 ? -2.849 -10.301 -14.364 1.00 70.44 89 SER A O 1
ATOM 706 N N . PRO A 1 90 ? -1.113 -11.725 -14.325 1.00 61.88 90 PRO A N 1
ATOM 707 C CA . PRO A 1 90 ? -0.925 -11.641 -15.760 1.00 61.88 90 PRO A CA 1
ATOM 708 C C . PRO A 1 90 ? -2.148 -12.308 -16.383 1.00 61.88 90 PRO A C 1
ATOM 710 O O . PRO A 1 90 ? -2.294 -13.528 -16.324 1.00 61.88 90 PRO A O 1
ATOM 713 N N . SER A 1 91 ? -3.072 -11.514 -16.923 1.00 54.84 91 SER A N 1
ATOM 714 C CA . SER A 1 91 ? -4.159 -12.067 -17.725 1.00 54.84 91 SER A CA 1
ATOM 715 C C . SER A 1 91 ? -3.502 -12.920 -18.811 1.00 54.84 91 SER A C 1
ATOM 717 O O . SER A 1 91 ? -2.692 -12.376 -19.570 1.00 54.84 91 SER A O 1
ATOM 719 N N . PRO A 1 92 ? -3.772 -14.237 -18.886 1.00 51.50 92 PRO A N 1
ATOM 720 C CA . PRO A 1 92 ? -3.280 -15.029 -19.989 1.00 51.50 92 PRO A CA 1
ATOM 721 C C . PRO A 1 92 ? -4.030 -14.515 -21.212 1.00 51.50 92 PRO A C 1
ATOM 723 O O . PRO A 1 92 ? -5.210 -14.806 -21.403 1.00 51.50 92 PRO A O 1
ATOM 726 N N . LEU A 1 93 ? -3.364 -13.681 -22.008 1.00 57.53 93 LEU A N 1
ATOM 727 C CA . LEU A 1 93 ? -3.798 -13.379 -23.361 1.00 57.53 93 LEU A CA 1
ATOM 728 C C . LEU A 1 93 ? -3.706 -14.695 -24.142 1.00 57.53 93 LEU A C 1
ATOM 730 O O . LEU A 1 93 ? -2.672 -15.016 -24.720 1.00 57.53 93 LEU A O 1
ATOM 734 N N . LEU A 1 94 ? -4.771 -15.496 -24.081 1.00 50.81 94 LEU A N 1
ATOM 735 C CA . LEU A 1 94 ? -5.029 -16.555 -25.044 1.00 50.81 94 LEU A CA 1
ATOM 736 C C . LEU A 1 94 ? -5.403 -15.859 -26.353 1.00 50.81 94 LEU A C 1
ATOM 738 O O . LEU A 1 94 ? -6.484 -15.278 -26.459 1.00 50.81 94 LEU A O 1
ATOM 742 N N . HIS A 1 95 ? -4.466 -15.875 -27.296 1.00 48.28 95 HIS A N 1
ATOM 743 C CA . HIS A 1 95 ? -4.630 -15.420 -28.671 1.00 48.28 95 HIS A CA 1
ATOM 744 C C . HIS A 1 95 ? -4.477 -16.604 -29.622 1.00 48.28 95 HIS A C 1
ATOM 746 O O . HIS A 1 95 ? -3.639 -17.486 -29.319 1.00 48.28 95 HIS A O 1
#

Foldseek 3Di:
DDDDDDDDDDDPPPPPPPVPPQQFQDFDPVLLVVLQVVCVVVVHHDDSRCLRRPVVSVVVSLVVQCPDPDPSSNVSSVNRVVSVVVRVPPPPPPD